Protein AF-A0A3G2SWM0-F1 (afdb_monomer)

Foldseek 3Di:
DPPDDDDDDDDDPVVLVVLVVVCVVVVHDSVVSVVVVVVVCVVLVVLVVVLVVCVVVVDDNVVSVVVSVVVVVVVVVVVVVD

Secondary structure (DSS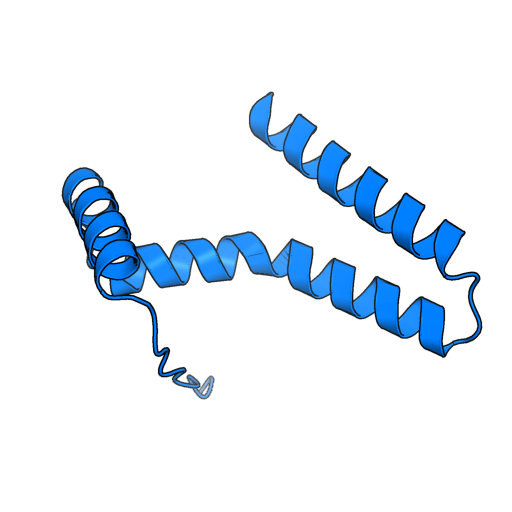P, 8-state):
---PPP------HHHHHHHHHHHHHHTS-HHHHHHHHHHHHHHHHHHHHHHHHHHHTT--HHHHHHHHHHHHHHHHHHHTT-

Organism: NCBI:txid1879050

Radius of gyration: 16.85 Å; Cα contacts (8 Å, |Δi|>4): 24; chains: 1; bounding box: 33×35×40 Å

Structure (mmCIF, N/CA/C/O backbone):
data_AF-A0A3G2SWM0-F1
#
_entry.id   AF-A0A3G2SWM0-F1
#
loop_
_atom_site.group_PDB
_atom_site.id
_atom_site.type_symbol
_atom_site.label_atom_id
_atom_site.label_alt_id
_atom_site.label_comp_id
_atom_site.label_asym_id
_atom_site.label_entity_id
_atom_site.label_seq_id
_atom_site.pdbx_PDB_ins_code
_atom_site.Cartn_x
_atom_site.Cartn_y
_atom_site.Cartn_z
_atom_site.occupancy
_atom_site.B_iso_or_equiv
_atom_site.auth_seq_id
_atom_site.auth_comp_id
_atom_site.auth_asym_id
_atom_site.auth_atom_id
_atom_site.pdbx_PDB_model_num
ATOM 1 N N . MET A 1 1 ? 15.312 -14.098 12.693 1.00 41.41 1 MET A N 1
ATOM 2 C CA . MET A 1 1 ? 15.018 -14.064 11.243 1.00 41.41 1 MET A CA 1
ATOM 3 C C . MET A 1 1 ? 13.629 -13.471 11.078 1.00 41.41 1 MET A C 1
ATOM 5 O O . MET A 1 1 ? 12.703 -14.013 11.666 1.00 41.41 1 MET A O 1
ATOM 9 N N . ALA A 1 2 ? 13.473 -12.339 10.388 1.00 53.62 2 ALA A N 1
ATOM 10 C CA . ALA A 1 2 ? 12.142 -11.790 10.127 1.00 53.62 2 ALA A CA 1
ATOM 11 C C . ALA A 1 2 ? 11.410 -12.729 9.156 1.00 53.62 2 ALA A C 1
ATOM 13 O O . ALA A 1 2 ? 11.901 -12.989 8.058 1.00 53.62 2 ALA A O 1
ATOM 14 N N . VAL A 1 3 ? 10.281 -13.295 9.582 1.00 63.72 3 VAL A N 1
ATOM 15 C CA . VAL A 1 3 ? 9.469 -14.188 8.747 1.00 63.72 3 VAL A CA 1
ATOM 16 C C . VAL A 1 3 ? 8.831 -13.339 7.650 1.00 63.72 3 VAL A C 1
ATOM 18 O O . VAL A 1 3 ? 7.883 -12.600 7.910 1.00 63.72 3 VAL A O 1
ATOM 21 N N . GLN A 1 4 ? 9.363 -13.409 6.428 1.00 73.25 4 GLN A N 1
ATOM 22 C CA . GLN A 1 4 ? 8.723 -12.783 5.272 1.00 73.25 4 GLN A CA 1
ATOM 23 C C . GLN A 1 4 ? 7.381 -13.475 5.007 1.00 73.25 4 GLN A C 1
ATOM 25 O O . GLN A 1 4 ? 7.329 -14.685 4.778 1.00 73.25 4 GLN A O 1
ATOM 30 N N . LYS A 1 5 ? 6.290 -12.706 5.036 1.00 78.44 5 LYS A N 1
ATOM 31 C CA . LYS A 1 5 ? 4.953 -13.175 4.654 1.00 78.44 5 LYS A CA 1
ATOM 32 C C . LYS A 1 5 ? 4.726 -12.873 3.172 1.00 78.44 5 LYS A C 1
ATOM 34 O O . LYS A 1 5 ? 5.046 -11.783 2.710 1.00 78.44 5 LYS A O 1
ATOM 39 N N . ARG A 1 6 ? 4.201 -13.847 2.422 1.00 78.69 6 ARG A N 1
ATOM 40 C CA . ARG A 1 6 ? 3.886 -13.701 0.992 1.00 78.69 6 ARG A CA 1
ATOM 41 C C . ARG A 1 6 ? 2.400 -13.408 0.823 1.00 78.69 6 ARG A C 1
ATOM 43 O O . ARG A 1 6 ? 1.579 -14.082 1.439 1.00 78.69 6 ARG A O 1
ATOM 50 N N . LEU A 1 7 ? 2.077 -12.444 -0.033 1.00 79.31 7 LEU A N 1
ATOM 51 C CA . LEU A 1 7 ? 0.711 -12.104 -0.418 1.00 79.31 7 LEU A CA 1
ATOM 52 C C . LEU A 1 7 ? 0.534 -12.416 -1.907 1.00 79.31 7 LEU A C 1
ATOM 54 O O . LEU A 1 7 ? 1.262 -11.877 -2.738 1.00 79.31 7 LEU A O 1
ATOM 58 N N . ALA A 1 8 ? -0.403 -13.304 -2.239 1.00 83.06 8 ALA A N 1
ATOM 59 C CA . ALA A 1 8 ? -0.811 -13.551 -3.618 1.00 83.06 8 ALA A CA 1
ATOM 60 C C . ALA A 1 8 ? -2.052 -12.704 -3.916 1.00 83.06 8 ALA A C 1
ATOM 62 O O . ALA A 1 8 ? -3.050 -12.801 -3.204 1.00 83.06 8 ALA A O 1
ATOM 63 N N . LEU A 1 9 ? -1.976 -11.865 -4.946 1.00 84.12 9 LEU A N 1
ATOM 64 C CA . LEU A 1 9 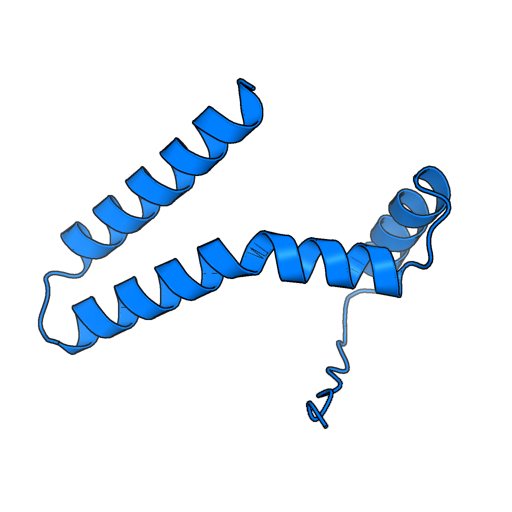? -3.052 -10.961 -5.340 1.00 84.12 9 LEU A CA 1
ATOM 65 C C . LEU A 1 9 ? -3.645 -11.415 -6.671 1.00 84.12 9 LEU A C 1
ATOM 67 O O . LEU A 1 9 ? -2.912 -11.733 -7.605 1.00 84.12 9 LEU A O 1
ATOM 71 N N . THR A 1 10 ? -4.974 -11.405 -6.758 1.00 89.75 10 THR A N 1
ATOM 72 C CA . THR A 1 10 ? -5.686 -11.509 -8.036 1.00 89.75 10 THR A CA 1
ATOM 73 C C . THR A 1 10 ? -6.126 -10.107 -8.426 1.00 89.75 10 THR A C 1
ATOM 75 O O . THR A 1 10 ? -6.877 -9.474 -7.689 1.00 89.75 10 THR A O 1
ATOM 78 N N . ILE A 1 11 ? -5.638 -9.613 -9.560 1.00 90.12 11 ILE A N 1
ATOM 79 C CA . ILE A 1 11 ? -5.988 -8.297 -10.106 1.00 90.12 11 ILE A CA 1
ATOM 80 C C . ILE A 1 11 ? -6.457 -8.447 -11.551 1.00 90.12 11 ILE A C 1
ATOM 82 O O . ILE A 1 11 ? -6.178 -9.463 -12.192 1.00 90.12 11 ILE A O 1
ATOM 86 N N . SER A 1 12 ? -7.181 -7.450 -12.062 1.00 94.44 12 SER A N 1
ATOM 87 C CA . SER A 1 12 ? -7.647 -7.484 -13.447 1.00 94.44 12 SER A CA 1
ATOM 88 C C . SER A 1 12 ? -6.462 -7.494 -14.428 1.00 94.44 12 SER A C 1
ATOM 90 O O . SER A 1 12 ? -5.442 -6.846 -14.159 1.00 94.44 12 SER A O 1
ATOM 92 N N . PRO A 1 13 ? -6.580 -8.198 -15.572 1.00 92.50 13 PRO A N 1
ATOM 93 C CA . PRO A 1 13 ? -5.524 -8.240 -16.585 1.00 92.50 13 PRO A CA 1
ATOM 94 C C . PRO A 1 13 ? -5.094 -6.843 -17.045 1.00 92.50 13 PRO A C 1
ATOM 96 O O . PRO A 1 13 ? -3.906 -6.529 -17.027 1.00 92.50 13 PRO A O 1
ATOM 99 N N . ASP A 1 14 ? -6.066 -5.972 -17.329 1.00 95.38 14 ASP A N 1
ATOM 100 C CA . ASP A 1 14 ? -5.817 -4.603 -17.791 1.00 95.38 14 ASP A CA 1
ATOM 101 C C . ASP A 1 14 ? -5.010 -3.785 -16.774 1.00 95.38 14 ASP A C 1
ATOM 103 O O . ASP A 1 14 ? -4.128 -3.005 -17.140 1.00 95.38 14 ASP A O 1
ATOM 107 N N . TYR A 1 15 ? -5.273 -3.982 -15.478 1.00 93.25 15 TYR A N 1
ATOM 108 C CA . TYR A 1 15 ? -4.542 -3.273 -14.435 1.00 93.25 15 TYR A CA 1
ATOM 109 C C . TYR A 1 15 ? -3.119 -3.810 -14.270 1.00 93.25 15 TYR A C 1
ATOM 111 O O . TYR A 1 15 ? -2.181 -3.027 -14.117 1.00 93.25 15 TYR A O 1
ATOM 119 N N . LEU A 1 16 ? -2.925 -5.129 -14.377 1.00 92.94 16 LEU A N 1
ATOM 120 C CA . LEU A 1 16 ? -1.586 -5.716 -14.385 1.00 92.94 16 LEU A CA 1
ATOM 121 C C . LEU A 1 16 ? -0.743 -5.182 -15.554 1.00 92.94 16 LEU A C 1
ATOM 123 O O . LEU A 1 16 ? 0.443 -4.907 -15.373 1.00 92.94 16 LEU A O 1
ATOM 127 N N . ASP A 1 17 ? -1.335 -4.998 -16.731 1.00 95.00 17 ASP A N 1
ATOM 128 C CA . ASP A 1 17 ? -0.618 -4.473 -17.895 1.00 95.00 17 ASP A CA 1
ATOM 129 C C . ASP A 1 17 ? -0.240 -2.993 -17.742 1.00 95.00 17 ASP A C 1
ATOM 131 O O . ASP A 1 17 ? 0.852 -2.591 -18.151 1.00 95.00 17 ASP A O 1
ATOM 135 N N . LEU A 1 18 ? -1.074 -2.186 -17.077 1.00 95.31 18 LEU A N 1
ATOM 136 C CA . LEU A 1 18 ? -0.697 -0.825 -16.677 1.00 95.31 18 LEU A CA 1
ATOM 137 C C . LEU A 1 18 ? 0.502 -0.832 -15.722 1.00 95.31 18 LEU A C 1
ATOM 139 O O . LEU A 1 18 ? 1.470 -0.102 -15.939 1.00 95.31 18 LEU A O 1
ATO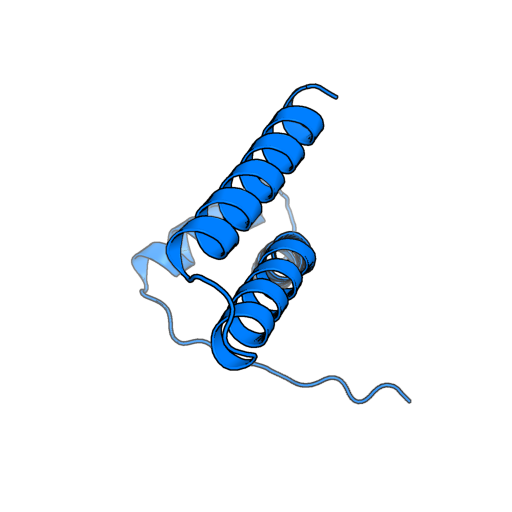M 143 N N . LEU A 1 19 ? 0.469 -1.688 -14.697 1.00 93.00 19 LEU A N 1
ATOM 144 C CA . LEU A 1 19 ? 1.557 -1.814 -13.726 1.00 93.00 19 LEU A CA 1
ATOM 145 C C . LEU A 1 19 ? 2.865 -2.249 -14.402 1.00 93.00 19 LEU A C 1
ATOM 147 O O . LEU A 1 19 ? 3.924 -1.697 -14.101 1.00 93.00 19 LEU A O 1
ATOM 151 N N . LYS A 1 20 ? 2.801 -3.186 -15.356 1.00 94.38 20 LYS A N 1
ATOM 152 C CA . LYS A 1 20 ? 3.970 -3.609 -16.142 1.00 94.38 20 LYS A CA 1
ATOM 153 C C . LYS A 1 20 ? 4.586 -2.452 -16.919 1.00 94.38 20 LYS A C 1
ATOM 155 O O . LYS A 1 20 ? 5.788 -2.250 -16.802 1.00 94.38 20 LYS A O 1
ATOM 160 N N . LYS A 1 21 ? 3.785 -1.655 -17.634 1.00 96.06 21 LYS A N 1
ATOM 161 C CA . LYS A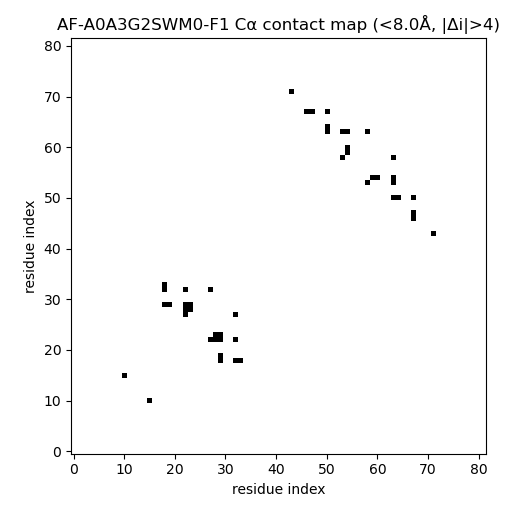 1 21 ? 4.294 -0.495 -18.390 1.00 96.06 21 LYS A CA 1
ATOM 162 C C . LYS A 1 21 ? 5.027 0.497 -17.491 1.00 96.06 21 LYS A C 1
ATOM 164 O O . LYS A 1 21 ? 6.106 0.969 -17.831 1.00 96.06 21 LYS A O 1
ATOM 169 N N . VAL A 1 22 ? 4.468 0.796 -16.319 1.00 93.44 22 VAL A N 1
ATOM 170 C CA . VAL A 1 22 ? 5.116 1.693 -15.347 1.00 93.44 22 VAL A CA 1
ATOM 171 C C . VAL A 1 22 ? 6.438 1.100 -14.850 1.00 93.44 22 VAL A C 1
ATOM 173 O O . VAL A 1 22 ? 7.448 1.803 -14.799 1.00 93.44 22 VAL A O 1
ATOM 176 N N . ALA A 1 23 ? 6.458 -0.195 -14.532 1.00 94.06 23 ALA A N 1
ATOM 177 C CA . ALA A 1 23 ? 7.666 -0.892 -14.100 1.00 94.06 23 ALA A CA 1
ATOM 178 C C . ALA A 1 23 ? 8.750 -0.929 -15.197 1.00 94.06 23 ALA A C 1
ATOM 180 O O . ALA A 1 23 ? 9.929 -0.740 -14.895 1.00 94.06 23 ALA A O 1
ATOM 181 N N . GLU A 1 24 ? 8.358 -1.088 -16.465 1.00 95.81 24 GLU A N 1
ATOM 182 C CA . GLU A 1 24 ? 9.249 -1.019 -17.631 1.00 95.81 24 GLU A CA 1
ATOM 183 C C . GLU A 1 24 ? 9.916 0.355 -17.756 1.00 95.81 24 GLU A C 1
ATOM 185 O O . GLU A 1 24 ? 11.136 0.425 -17.918 1.00 95.81 24 GLU A O 1
ATOM 190 N N . TYR A 1 25 ? 9.159 1.449 -17.604 1.00 94.81 25 TYR A N 1
ATOM 191 C CA . TYR A 1 25 ? 9.727 2.805 -17.599 1.00 94.81 25 TYR A CA 1
ATOM 192 C C . TYR A 1 25 ? 10.724 3.019 -16.457 1.00 94.81 25 TYR A C 1
ATOM 194 O O . TYR A 1 25 ? 11.754 3.667 -16.646 1.00 94.81 25 TYR A O 1
ATOM 202 N N . GLN A 1 26 ? 10.443 2.448 -15.285 1.00 89.69 26 GLN A N 1
ATOM 203 C CA . GLN A 1 26 ? 11.323 2.507 -14.116 1.00 89.69 26 GLN A CA 1
ATOM 204 C C . GLN A 1 26 ? 12.483 1.498 -14.179 1.00 89.69 26 GLN A C 1
ATOM 206 O O . GLN A 1 26 ? 13.389 1.563 -13.352 1.00 89.69 26 GLN A O 1
ATOM 211 N N . LYS A 1 27 ? 12.484 0.587 -15.165 1.00 94.50 27 LYS A N 1
ATOM 212 C CA . LYS A 1 27 ? 13.460 -0.502 -15.337 1.00 94.50 27 LYS A CA 1
ATOM 213 C C . LYS A 1 27 ? 13.589 -1.409 -14.107 1.00 94.50 27 LYS A C 1
ATOM 215 O O . LYS A 1 27 ? 14.675 -1.910 -13.816 1.00 94.50 27 LYS A O 1
ATOM 220 N N . ILE A 1 28 ? 12.485 -1.639 -13.399 1.00 93.56 28 ILE A N 1
ATOM 221 C CA . ILE A 1 28 ? 12.428 -2.528 -12.230 1.00 93.56 28 ILE A CA 1
ATOM 222 C C . ILE A 1 28 ? 11.395 -3.642 -12.435 1.00 93.56 28 ILE A C 1
ATOM 224 O O . ILE A 1 28 ? 10.474 -3.490 -13.237 1.00 93.56 28 ILE A O 1
ATOM 228 N N . PRO A 1 29 ? 11.499 -4.776 -11.717 1.00 93.75 29 PRO A N 1
ATOM 229 C CA . PRO A 1 29 ? 10.471 -5.811 -11.759 1.00 93.75 29 PRO A CA 1
ATOM 230 C C . PRO A 1 29 ? 9.111 -5.281 -11.293 1.00 93.75 29 PRO A C 1
ATOM 232 O O . PRO A 1 29 ? 9.032 -4.537 -10.313 1.00 93.75 29 PRO A O 1
ATOM 235 N N . VAL A 1 30 ? 8.022 -5.734 -11.928 1.00 92.06 30 VAL A N 1
ATOM 236 C CA . VAL A 1 30 ? 6.659 -5.298 -11.566 1.00 92.06 30 VAL A CA 1
ATOM 237 C C . VAL A 1 30 ? 6.336 -5.579 -10.097 1.00 92.06 30 VAL A C 1
ATOM 239 O O . VAL A 1 30 ? 5.699 -4.766 -9.440 1.00 92.06 30 VAL A O 1
ATOM 242 N N . SER A 1 31 ? 6.837 -6.688 -9.546 1.00 89.56 31 SER A N 1
ATOM 243 C CA . SER A 1 31 ? 6.674 -7.039 -8.133 1.00 89.56 31 SER A CA 1
ATOM 244 C C . SER A 1 31 ? 7.376 -6.058 -7.197 1.00 89.56 31 SER A C 1
ATOM 246 O O . SER A 1 31 ? 6.854 -5.770 -6.127 1.00 89.56 31 SER A O 1
ATOM 248 N N . THR A 1 32 ? 8.543 -5.539 -7.590 1.00 89.56 32 THR A N 1
ATOM 249 C CA . THR A 1 32 ? 9.287 -4.534 -6.819 1.00 89.56 32 THR A CA 1
ATOM 250 C C . THR A 1 32 ? 8.558 -3.200 -6.847 1.00 89.56 32 THR A C 1
ATOM 252 O O . THR A 1 32 ? 8.397 -2.577 -5.804 1.00 89.56 32 THR A O 1
ATOM 255 N N . MET A 1 33 ? 8.054 -2.801 -8.017 1.00 91.12 33 MET A N 1
ATOM 256 C CA . MET A 1 33 ? 7.244 -1.591 -8.157 1.00 91.12 33 MET A CA 1
ATOM 257 C C . MET A 1 33 ? 5.970 -1.674 -7.302 1.00 91.12 33 MET A C 1
ATOM 259 O O . MET A 1 33 ? 5.709 -0.785 -6.497 1.00 91.12 33 MET A O 1
ATOM 263 N N . VAL A 1 34 ? 5.222 -2.780 -7.401 1.00 90.31 34 VAL A N 1
ATOM 264 C CA . VAL A 1 34 ? 4.006 -3.006 -6.602 1.00 90.31 34 VAL A CA 1
ATOM 265 C C . VAL A 1 34 ? 4.319 -3.038 -5.107 1.00 90.31 34 VAL A C 1
ATOM 267 O O . VAL A 1 34 ? 3.577 -2.448 -4.329 1.00 90.31 34 VAL A O 1
ATOM 270 N N . MET A 1 35 ? 5.421 -3.671 -4.692 1.00 89.25 35 MET A N 1
ATOM 271 C CA . MET A 1 35 ? 5.835 -3.648 -3.287 1.00 89.25 35 MET A CA 1
ATOM 272 C C . MET A 1 35 ? 6.137 -2.223 -2.815 1.00 89.25 35 MET A C 1
ATOM 274 O O . MET A 1 35 ? 5.664 -1.836 -1.755 1.00 89.25 35 MET A O 1
ATOM 278 N N . GLY A 1 36 ? 6.836 -1.419 -3.621 1.00 87.50 36 GLY A N 1
ATOM 279 C CA . GLY A 1 36 ? 7.100 -0.015 -3.302 1.00 87.50 36 GLY A CA 1
ATOM 280 C C . GLY A 1 36 ? 5.819 0.810 -3.143 1.00 87.50 36 GLY A C 1
ATOM 281 O O . GLY A 1 36 ? 5.719 1.616 -2.223 1.00 87.50 36 GLY A O 1
ATOM 282 N N . LEU A 1 37 ? 4.800 0.565 -3.977 1.00 87.69 37 LEU A N 1
ATOM 283 C CA . LEU A 1 37 ? 3.485 1.198 -3.817 1.00 87.69 37 LEU A CA 1
ATOM 284 C C . LEU A 1 37 ? 2.789 0.773 -2.516 1.00 87.69 37 LEU A C 1
ATOM 286 O O . LEU A 1 37 ? 2.208 1.614 -1.833 1.00 87.69 37 LEU A O 1
ATOM 290 N N . LEU A 1 38 ? 2.853 -0.514 -2.160 1.00 87.44 38 LEU A N 1
ATOM 291 C CA . LEU A 1 38 ? 2.284 -1.020 -0.907 1.00 87.44 38 LEU A CA 1
ATOM 292 C C . LEU A 1 38 ? 3.005 -0.439 0.316 1.00 87.44 38 LEU A C 1
ATOM 294 O O . LEU A 1 38 ? 2.360 -0.056 1.289 1.00 87.44 38 LEU A O 1
ATOM 298 N N . GLU A 1 39 ? 4.331 -0.332 0.260 1.00 86.88 39 GLU A N 1
ATOM 299 C CA . GLU A 1 39 ? 5.137 0.280 1.318 1.00 86.88 39 GLU A CA 1
ATOM 300 C C . GLU A 1 39 ? 4.835 1.774 1.466 1.00 86.88 39 GLU A C 1
ATOM 302 O O . GLU A 1 39 ? 4.665 2.248 2.588 1.00 86.88 39 GLU A O 1
ATOM 307 N N . ALA A 1 40 ? 4.671 2.501 0.358 1.00 83.88 40 ALA A N 1
ATOM 308 C CA . ALA A 1 40 ? 4.279 3.910 0.378 1.00 83.88 40 ALA A CA 1
ATOM 309 C C . ALA A 1 40 ? 2.881 4.132 0.984 1.00 83.88 40 ALA A C 1
ATOM 311 O O . ALA A 1 40 ? 2.628 5.171 1.592 1.00 83.88 40 ALA A O 1
ATOM 312 N N . GLN A 1 41 ? 1.976 3.156 0.862 1.00 83.44 41 GLN A N 1
ATOM 313 C CA . GLN A 1 41 ? 0.644 3.214 1.472 1.00 83.44 41 GLN A CA 1
ATOM 314 C C . GLN A 1 41 ? 0.628 2.845 2.957 1.00 83.44 41 GLN A C 1
ATOM 316 O O . GLN A 1 41 ? -0.35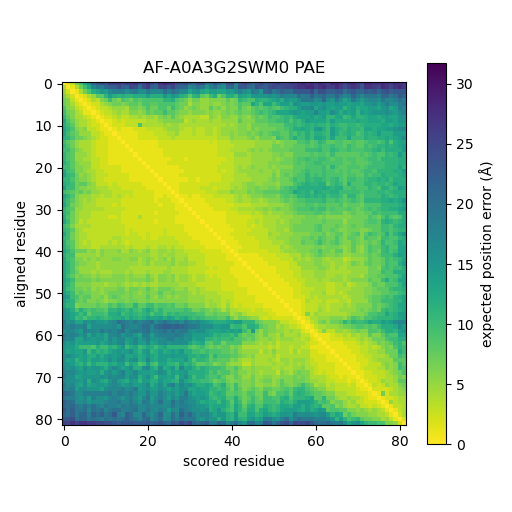5 3.136 3.637 1.00 83.44 41 GLN A O 1
ATOM 321 N N . ARG A 1 42 ? 1.696 2.245 3.492 1.00 84.81 42 ARG A N 1
ATOM 322 C CA . ARG A 1 42 ? 1.778 1.841 4.900 1.00 84.81 42 ARG A CA 1
ATOM 323 C C . ARG A 1 42 ? 1.342 2.924 5.904 1.00 84.81 42 ARG A C 1
ATOM 325 O O . ARG A 1 42 ? 0.480 2.603 6.719 1.00 84.81 42 ARG A O 1
ATOM 332 N N . PRO A 1 43 ? 1.845 4.177 5.862 1.00 83.75 43 PRO A N 1
ATOM 333 C CA . PRO A 1 43 ? 1.420 5.208 6.813 1.00 83.75 43 PRO A CA 1
ATOM 334 C C . PRO A 1 43 ? -0.073 5.537 6.699 1.00 83.75 43 PRO A C 1
ATOM 336 O O . PRO A 1 43 ? -0.723 5.808 7.705 1.00 83.75 43 PRO A O 1
ATOM 339 N N . VAL A 1 44 ? -0.638 5.464 5.490 1.00 83.94 44 VAL A N 1
ATOM 340 C CA . VAL A 1 44 ? -2.072 5.686 5.268 1.00 83.94 44 VAL A CA 1
ATOM 341 C C . VAL A 1 44 ? -2.884 4.560 5.902 1.00 83.94 44 VAL A C 1
ATOM 343 O O . VAL A 1 44 ? -3.847 4.831 6.609 1.00 83.94 44 VAL A O 1
ATOM 346 N N . VAL A 1 45 ? -2.478 3.303 5.707 1.00 85.25 45 VAL A N 1
ATOM 347 C CA . VAL A 1 45 ? -3.158 2.137 6.295 1.00 85.25 45 VAL A CA 1
ATOM 348 C C . VAL A 1 45 ? -3.060 2.141 7.823 1.00 85.25 45 VAL A C 1
ATOM 350 O O . VAL A 1 45 ? -4.044 1.840 8.493 1.00 85.25 45 VAL A O 1
ATOM 353 N N . GLU A 1 46 ? -1.911 2.520 8.387 1.00 86.38 46 GLU A N 1
ATOM 354 C CA . GLU A 1 46 ? -1.731 2.668 9.839 1.00 86.38 46 GLU A CA 1
ATOM 355 C C . GLU A 1 46 ? -2.636 3.774 10.407 1.00 86.38 46 GLU A C 1
ATOM 357 O O . GLU A 1 46 ? -3.303 3.571 11.423 1.00 86.38 46 GLU A O 1
ATOM 362 N N . ALA A 1 47 ? -2.737 4.915 9.721 1.00 84.31 47 ALA A N 1
ATOM 363 C CA . ALA A 1 47 ? -3.642 5.991 10.112 1.00 84.31 47 ALA A CA 1
ATOM 364 C C . ALA A 1 47 ? -5.127 5.598 9.967 1.00 84.31 47 ALA A C 1
ATOM 366 O O . ALA A 1 47 ? -5.934 5.948 10.827 1.00 84.31 47 ALA A O 1
ATOM 367 N N . MET A 1 48 ? -5.490 4.821 8.937 1.00 85.38 48 MET A N 1
ATOM 368 C CA . MET A 1 48 ? -6.845 4.275 8.783 1.00 85.38 48 MET A CA 1
ATOM 369 C C . MET A 1 48 ? -7.193 3.319 9.920 1.00 85.38 48 MET A C 1
ATOM 371 O O . MET A 1 48 ? -8.290 3.401 10.465 1.00 85.38 48 MET A O 1
ATOM 375 N N . LEU A 1 49 ? -6.272 2.421 10.284 1.00 87.44 49 LEU A N 1
ATOM 376 C CA . LEU A 1 49 ? -6.473 1.492 11.394 1.00 87.44 49 LEU A CA 1
ATOM 377 C C . LEU A 1 49 ? -6.729 2.256 12.694 1.00 87.44 49 LEU A C 1
ATOM 379 O O . LEU A 1 49 ? -7.730 1.996 13.353 1.00 87.44 49 LEU A O 1
ATOM 383 N N . LYS A 1 50 ? -5.893 3.253 13.001 1.00 86.25 50 LYS A N 1
ATOM 384 C CA . LYS A 1 50 ? -6.070 4.099 14.185 1.00 86.25 50 LYS A CA 1
ATOM 385 C C . LYS A 1 50 ? -7.425 4.811 14.186 1.00 86.25 50 LYS A C 1
ATOM 387 O O . LYS A 1 50 ? -8.111 4.823 15.200 1.00 86.25 50 LYS A O 1
ATOM 392 N N . ALA A 1 51 ? -7.843 5.355 13.043 1.00 85.06 51 ALA A N 1
ATOM 393 C CA . ALA A 1 51 ? -9.153 5.985 12.920 1.00 85.06 51 ALA A CA 1
ATOM 394 C C . ALA A 1 51 ? -10.296 4.996 13.214 1.00 85.06 51 ALA A C 1
ATOM 396 O O . ALA A 1 51 ? -11.274 5.363 13.859 1.00 85.06 51 ALA A O 1
ATOM 397 N N . PHE A 1 52 ? -10.186 3.736 12.783 1.00 86.00 52 PHE A N 1
ATOM 398 C CA . PHE A 1 52 ? -11.177 2.713 13.121 1.00 86.00 52 PHE A CA 1
ATOM 399 C C . PHE A 1 52 ? -11.145 2.316 14.600 1.00 86.00 52 PHE A C 1
ATOM 401 O O . PHE A 1 52 ? -12.211 2.199 15.199 1.00 86.00 52 PHE A O 1
ATOM 408 N N . GLU A 1 53 ? -9.964 2.176 15.202 1.00 88.62 53 GLU A N 1
ATOM 409 C CA . GLU A 1 53 ? -9.814 1.904 16.639 1.00 88.62 53 GLU A CA 1
ATOM 410 C C . GLU A 1 53 ? -10.432 3.025 17.495 1.00 88.62 53 GLU A C 1
ATOM 412 O O . GLU A 1 53 ? -11.168 2.749 18.442 1.00 88.62 53 GLU A O 1
ATOM 417 N N . ASP A 1 54 ? -10.218 4.291 17.121 1.00 85.19 54 ASP A N 1
ATOM 418 C CA . ASP A 1 54 ? -10.796 5.453 17.806 1.00 85.19 54 ASP A CA 1
ATOM 419 C C . ASP A 1 54 ? -12.336 5.4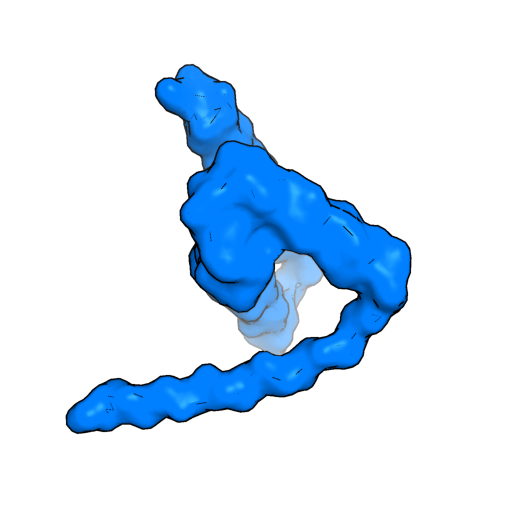88 17.682 1.00 85.19 54 ASP A C 1
ATOM 421 O O . ASP A 1 54 ? -13.037 5.912 18.607 1.00 85.19 54 ASP A O 1
ATOM 425 N N . ILE A 1 55 ? -12.885 5.016 16.554 1.00 85.56 55 ILE A N 1
ATOM 426 C CA . ILE A 1 55 ? -14.337 4.861 16.360 1.00 85.56 55 ILE A CA 1
ATOM 427 C C . ILE A 1 55 ? -14.880 3.747 17.261 1.00 85.56 55 ILE A C 1
ATOM 429 O O . ILE A 1 55 ? -15.899 3.939 17.927 1.00 85.56 55 ILE A O 1
ATOM 433 N N . GLU A 1 56 ? -14.217 2.589 17.297 1.00 85.00 56 GLU A N 1
ATOM 434 C CA . GLU A 1 56 ? -14.621 1.456 18.139 1.00 85.00 56 GLU A CA 1
ATOM 435 C C . GLU A 1 56 ? -14.539 1.781 19.637 1.00 85.00 56 GLU A C 1
ATOM 437 O O . GLU A 1 56 ? -15.385 1.328 20.409 1.00 85.00 56 GLU A O 1
ATOM 442 N N . ALA A 1 57 ? -13.597 2.635 20.048 1.00 87.00 57 ALA A N 1
ATOM 443 C CA . ALA A 1 57 ? -13.468 3.131 21.419 1.00 87.00 57 ALA A CA 1
ATOM 444 C C . ALA A 1 57 ? -14.598 4.094 21.853 1.00 87.00 57 ALA A C 1
ATOM 446 O O . ALA A 1 57 ? -14.583 4.602 22.976 1.00 87.00 57 ALA A O 1
ATOM 447 N N . GLY A 1 58 ? -15.589 4.340 20.989 1.00 82.94 58 GLY A N 1
ATOM 448 C CA . GLY A 1 58 ? -16.748 5.191 21.265 1.00 82.94 58 GLY A CA 1
ATOM 449 C C . GLY A 1 58 ? -16.578 6.640 20.812 1.00 82.94 58 GLY A C 1
ATOM 450 O O . GLY A 1 58 ? -17.361 7.502 21.215 1.00 82.94 58 GLY A O 1
ATOM 451 N N . GLY A 1 59 ? -15.568 6.930 19.991 1.00 79.50 59 GLY A N 1
ATOM 452 C CA . GLY A 1 59 ? -15.371 8.250 19.412 1.00 79.50 59 GLY A CA 1
ATOM 453 C C . GLY A 1 59 ? -16.394 8.589 18.322 1.00 79.50 59 GLY A C 1
ATOM 454 O O . GLY A 1 59 ? -16.950 7.726 17.641 1.00 79.50 59 GLY A O 1
ATOM 455 N N . GLU A 1 60 ? -16.651 9.884 18.128 1.00 83.38 60 GLU A N 1
ATOM 456 C CA . GLU A 1 60 ? -17.557 10.354 17.077 1.00 83.38 60 GLU A CA 1
ATOM 457 C C . GLU A 1 60 ? -16.950 10.125 15.687 1.00 83.38 60 GLU A C 1
ATOM 459 O O . GLU A 1 60 ? -16.024 10.821 15.259 1.00 83.38 60 GLU A O 1
ATOM 464 N N . LYS A 1 61 ? -17.533 9.169 14.957 1.00 79.00 61 LYS A N 1
ATOM 465 C CA . 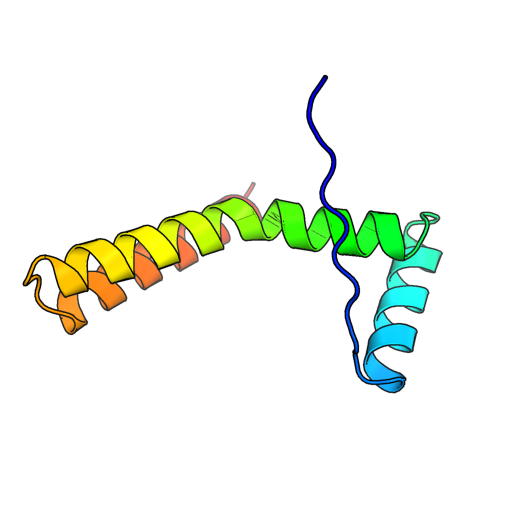LYS A 1 61 ? -17.096 8.729 13.627 1.00 79.00 61 LYS A CA 1
ATOM 466 C C . LYS A 1 61 ? -16.837 9.861 12.640 1.00 79.00 61 LYS A C 1
ATOM 468 O O . LYS A 1 61 ? -15.826 9.840 11.948 1.00 79.00 61 LYS A O 1
ATOM 473 N N . GLU A 1 62 ? -17.720 10.851 12.574 1.00 80.75 62 GLU A N 1
ATOM 474 C CA . GLU A 1 62 ? -17.560 11.975 11.646 1.00 80.75 62 GLU A CA 1
ATOM 475 C C . GLU A 1 62 ? -16.347 12.845 11.986 1.00 80.75 62 GLU A C 1
ATOM 477 O O . GLU A 1 62 ? -15.608 13.236 11.085 1.00 80.75 62 GLU A O 1
ATOM 482 N N . LYS A 1 63 ? -16.079 13.107 13.273 1.00 82.62 63 LYS A N 1
ATOM 483 C CA . LYS A 1 63 ? -14.908 13.894 13.689 1.00 82.62 63 LYS A CA 1
ATOM 484 C C . LYS A 1 63 ? -13.604 13.155 13.417 1.00 82.62 63 LYS A C 1
ATOM 486 O O . LYS A 1 63 ? -12.663 13.762 12.916 1.00 82.62 63 LYS A O 1
ATOM 491 N N . ILE A 1 64 ? -13.567 11.858 13.709 1.00 82.94 64 ILE A N 1
ATOM 492 C CA . ILE A 1 64 ? -12.376 11.026 13.516 1.00 82.94 64 ILE A CA 1
ATOM 493 C C . ILE A 1 64 ? -12.051 10.863 12.032 1.00 82.94 64 ILE A C 1
ATOM 495 O O . ILE A 1 64 ? -10.903 11.047 11.633 1.00 82.94 64 ILE A O 1
ATOM 499 N N . LEU A 1 65 ? -13.055 10.593 11.193 1.00 80.44 65 LEU A N 1
ATOM 500 C CA . LEU A 1 65 ? -12.850 10.506 9.748 1.00 80.44 65 LEU A CA 1
ATOM 501 C C . LEU A 1 65 ? -12.412 11.851 9.161 1.00 80.44 65 LEU A C 1
ATOM 503 O O . LEU A 1 65 ? -11.487 11.878 8.355 1.00 80.44 65 LEU A O 1
ATOM 507 N N . ASN A 1 66 ? -13.015 12.966 9.586 1.00 81.44 66 ASN A N 1
ATOM 508 C CA . ASN A 1 66 ? -12.607 14.296 9.127 1.00 81.44 66 ASN A CA 1
ATOM 509 C C . ASN A 1 66 ? -11.159 14.628 9.515 1.00 81.44 66 ASN A C 1
ATOM 511 O O . ASN A 1 66 ? -10.429 15.169 8.687 1.00 81.44 66 ASN A O 1
ATOM 515 N N . ALA A 1 67 ? -10.731 14.278 10.732 1.00 82.06 67 ALA A N 1
ATOM 516 C CA . ALA A 1 67 ? -9.345 14.445 11.167 1.00 82.06 67 ALA A CA 1
ATOM 517 C C . ALA A 1 67 ? -8.384 13.566 10.350 1.00 82.06 67 ALA A C 1
ATOM 519 O O . ALA A 1 67 ? -7.394 14.065 9.825 1.00 82.06 67 ALA A O 1
ATOM 520 N N . PHE A 1 68 ? -8.727 12.290 10.149 1.00 82.50 68 PHE A N 1
ATOM 521 C CA . PHE A 1 68 ? -7.953 11.372 9.312 1.00 82.50 68 PHE A CA 1
ATOM 522 C C . PHE A 1 68 ? -7.783 11.896 7.876 1.00 82.50 68 PHE A C 1
ATOM 524 O O . PHE A 1 68 ? -6.674 11.891 7.343 1.00 82.50 68 PHE A O 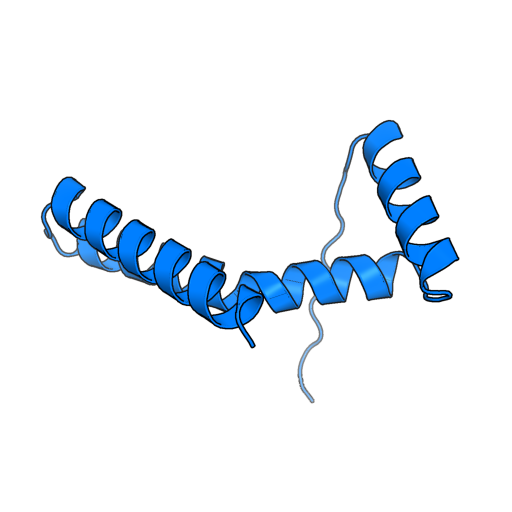1
ATOM 531 N N . PHE A 1 69 ? -8.860 12.377 7.245 1.00 79.50 69 PHE A N 1
ATOM 532 C CA . PHE A 1 69 ? -8.782 12.938 5.897 1.00 79.50 69 PHE A CA 1
ATOM 533 C C . PHE A 1 69 ? -7.951 14.221 5.859 1.00 79.50 69 PHE A C 1
ATOM 535 O O . PHE A 1 69 ? -7.145 14.377 4.944 1.00 79.50 69 PHE A O 1
ATOM 542 N N . ALA A 1 70 ? -8.112 15.118 6.835 1.00 80.94 70 ALA A N 1
ATOM 543 C CA . ALA A 1 70 ? -7.312 16.337 6.921 1.00 80.94 70 ALA A CA 1
ATOM 544 C C . ALA A 1 70 ? -5.811 16.015 7.008 1.00 80.94 70 ALA A C 1
ATOM 546 O O . ALA A 1 70 ? -5.037 16.528 6.202 1.00 80.94 70 ALA A O 1
ATOM 547 N N . ASP A 1 71 ? -5.426 15.090 7.888 1.00 80.69 71 ASP A N 1
ATOM 548 C CA . ASP A 1 71 ? -4.035 14.662 8.057 1.00 80.69 71 ASP A CA 1
ATOM 549 C C . ASP A 1 71 ? -3.490 13.973 6.794 1.00 80.69 71 ASP A C 1
ATOM 551 O O . ASP A 1 71 ? -2.365 14.245 6.360 1.00 80.69 71 ASP A O 1
ATOM 555 N N . ALA A 1 72 ? -4.293 13.115 6.153 1.00 76.44 72 ALA A N 1
ATOM 556 C CA . ALA A 1 72 ? -3.909 12.424 4.924 1.00 76.44 72 ALA A CA 1
ATOM 557 C C . ALA A 1 72 ? -3.689 13.398 3.753 1.00 76.44 72 ALA A C 1
ATOM 559 O O . ALA A 1 72 ? -2.695 13.288 3.029 1.00 76.44 72 ALA A O 1
ATOM 560 N N . PHE A 1 73 ? -4.584 14.375 3.570 1.00 74.56 73 PHE A N 1
ATOM 561 C CA . PHE A 1 73 ? -4.461 15.379 2.511 1.00 74.56 73 PHE A CA 1
ATOM 562 C C . PHE A 1 73 ? -3.373 16.415 2.805 1.00 74.56 73 PHE A C 1
ATOM 564 O O . PHE A 1 73 ? -2.693 16.847 1.875 1.00 74.56 73 PHE A O 1
ATOM 571 N N . GLU A 1 74 ? -3.149 16.789 4.065 1.00 76.62 74 GLU A N 1
ATOM 572 C CA . GLU A 1 74 ? -2.063 17.697 4.437 1.00 76.62 74 GLU A CA 1
ATOM 573 C C . GLU A 1 74 ? -0.687 17.037 4.252 1.00 76.62 74 GLU A C 1
ATOM 575 O O . GLU A 1 74 ? 0.227 17.658 3.706 1.00 76.62 74 GLU A O 1
ATOM 580 N N . GLY A 1 75 ? -0.540 15.762 4.629 1.00 71.62 75 GLY A N 1
ATOM 581 C CA . GLY A 1 75 ? 0.684 14.990 4.393 1.00 71.62 75 GLY A CA 1
ATOM 582 C C . GLY A 1 75 ? 0.996 14.809 2.903 1.00 71.62 75 GLY A C 1
ATOM 583 O O . GLY A 1 75 ? 2.143 14.970 2.471 1.00 71.62 75 GLY A O 1
ATOM 584 N N . LEU A 1 76 ? -0.031 14.556 2.088 1.00 66.81 76 LEU A N 1
ATOM 585 C CA . LEU A 1 76 ? 0.106 14.477 0.633 1.00 66.81 76 LEU A CA 1
ATOM 586 C C . LEU A 1 76 ? 0.429 15.850 0.014 1.00 66.81 76 LEU A C 1
ATOM 588 O 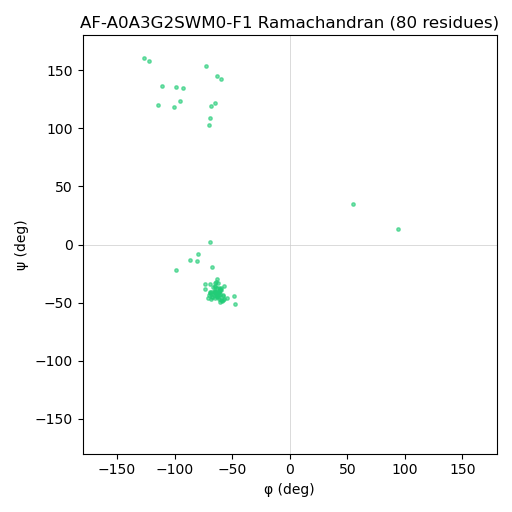O . LEU A 1 76 ? 1.292 15.958 -0.849 1.00 66.81 76 LEU A O 1
ATOM 592 N N . GLY A 1 77 ? -0.202 16.921 0.499 1.00 67.69 77 GLY A N 1
ATOM 593 C CA . GLY A 1 77 ? 0.067 18.287 0.048 1.00 67.69 77 GLY A CA 1
ATOM 594 C C . GLY A 1 77 ? 1.483 18.773 0.371 1.00 67.69 77 GLY A C 1
ATOM 595 O O . GLY A 1 77 ? 2.075 19.487 -0.436 1.00 67.69 77 GLY A O 1
ATOM 596 N N . LYS A 1 78 ? 2.047 18.373 1.518 1.00 66.62 78 LYS A N 1
ATOM 597 C CA . LYS A 1 78 ? 3.437 18.690 1.890 1.00 66.62 78 LYS A CA 1
ATOM 598 C C . LYS A 1 78 ? 4.444 17.912 1.042 1.00 66.62 78 LYS A C 1
ATOM 600 O O . LYS A 1 78 ? 5.345 18.521 0.484 1.00 66.62 78 LYS A O 1
ATOM 605 N N . SER A 1 79 ? 4.237 16.607 0.861 1.00 60.94 79 SER A N 1
ATOM 606 C CA . SER A 1 79 ? 5.135 15.757 0.056 1.00 60.94 79 SER A CA 1
ATOM 607 C C . SER A 1 79 ? 5.135 16.063 -1.448 1.00 60.94 79 SER A C 1
ATOM 609 O O . SER A 1 79 ? 6.078 15.689 -2.132 1.00 60.94 79 SER A O 1
ATOM 611 N N . LEU A 1 80 ? 4.105 16.741 -1.968 1.00 57.59 80 LEU A N 1
ATOM 612 C CA . LEU A 1 80 ? 4.060 17.233 -3.353 1.00 57.59 80 LEU A CA 1
ATOM 613 C C . LEU A 1 80 ? 4.705 18.616 -3.541 1.00 57.59 80 LEU A C 1
ATOM 615 O O . LEU A 1 80 ? 4.869 19.057 -4.680 1.00 57.59 80 LEU A O 1
ATOM 619 N N . ARG A 1 81 ? 4.974 19.337 -2.448 1.00 57.06 81 ARG A N 1
ATOM 620 C CA . ARG A 1 81 ? 5.508 20.705 -2.472 1.00 57.06 81 ARG A CA 1
ATOM 621 C C . ARG A 1 81 ? 7.023 20.756 -2.248 1.00 57.06 81 ARG A C 1
ATOM 623 O O . ARG A 1 81 ? 7.629 21.755 -2.638 1.00 57.06 81 ARG A O 1
ATOM 630 N N . ASP A 1 82 ? 7.580 19.710 -1.644 1.00 46.62 82 ASP A N 1
ATOM 631 C CA . ASP A 1 82 ? 9.020 19.453 -1.507 1.00 46.62 82 ASP A CA 1
ATOM 632 C C . ASP A 1 82 ? 9.574 18.703 -2.733 1.00 46.62 82 ASP A C 1
ATOM 634 O O . ASP A 1 82 ? 10.734 18.984 -3.115 1.00 46.62 82 ASP A O 1
#

pLDDT: mean 82.89, std 11.16, range [41.41, 96.06]

Sequence (82 aa):
MAVQKRLALTISPDYLDLLKKVAEYQKIPVSTMVMGLLEAQRPVVEAMLKAFEDIEAGGEKEKILNAFFADAFEGLGKSLRD

Solvent-accessible surface area (backbone atoms only — not comparable to full-atom values): 4923 Å² total; per-residue (Å²): 130,87,82,84,82,85,84,90,80,91,73,58,69,72,57,53,53,52,48,40,54,54,14,58,76,70,72,46,56,47,69,56,50,52,48,51,54,54,59,69,42,42,68,57,53,54,52,50,50,51,43,50,52,46,34,73,74,70,43,64,55,70,61,42,51,52,49,51,51,51,53,52,51,50,54,51,55,50,68,74,72,112

Mean predicted aligned error: 8.01 Å